Protein AF-A0A8S3HY74-F1 (afdb_monomer_lite)

Secondary structure (DSSP, 8-state):
-HHHHHHHHHHHHHHHHHHHH-TT-SSPPPHHHHHHHHHHHSTT--S-HHHHHHHHHHHHHH--SS-------

Organism: NCBI:txid392030

Radius of gyration: 13.21 Å; chains: 1; bounding box: 27×21×43 Å

Structure (mmCIF, N/CA/C/O backbone):
data_AF-A0A8S3HY74-F1
#
_entry.id   AF-A0A8S3HY74-F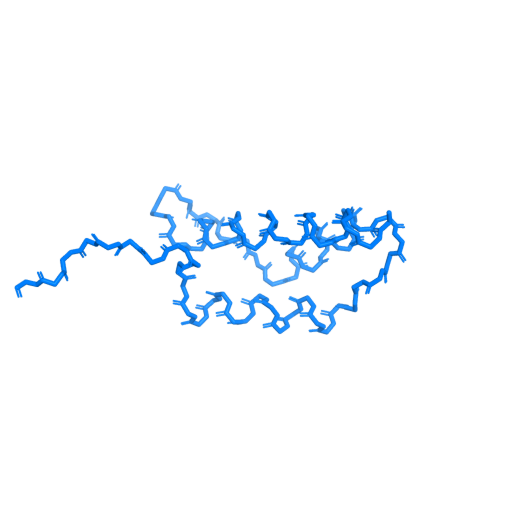1
#
loop_
_atom_site.group_PDB
_atom_site.id
_atom_site.type_symbol
_atom_site.label_atom_id
_atom_site.label_alt_id
_atom_site.label_comp_id
_atom_site.label_asym_id
_atom_site.label_entity_id
_atom_site.label_seq_id
_atom_site.pdbx_PDB_ins_code
_atom_site.Cartn_x
_atom_site.Cartn_y
_atom_site.Cartn_z
_atom_site.occupancy
_atom_site.B_iso_or_equiv
_atom_site.auth_seq_id
_atom_site.auth_comp_id
_atom_site.auth_asym_id
_atom_site.auth_atom_id
_atom_site.pdbx_PDB_model_num
ATOM 1 N N . PHE A 1 1 ? 18.852 1.281 -9.602 1.00 65.38 1 PHE A N 1
ATOM 2 C CA . PHE A 1 1 ? 17.603 0.816 -10.235 1.00 65.38 1 PHE A CA 1
ATOM 3 C C . PHE A 1 1 ? 16.854 -0.294 -9.498 1.00 65.38 1 PHE A C 1
ATOM 5 O O . PHE A 1 1 ? 15.835 0.016 -8.893 1.00 65.38 1 PHE A O 1
ATOM 12 N N . PHE A 1 2 ? 17.288 -1.566 -9.498 1.00 73.69 2 PHE A N 1
ATOM 13 C CA . PHE A 1 2 ? 16.504 -2.635 -8.837 1.00 73.69 2 PHE A CA 1
ATOM 14 C C 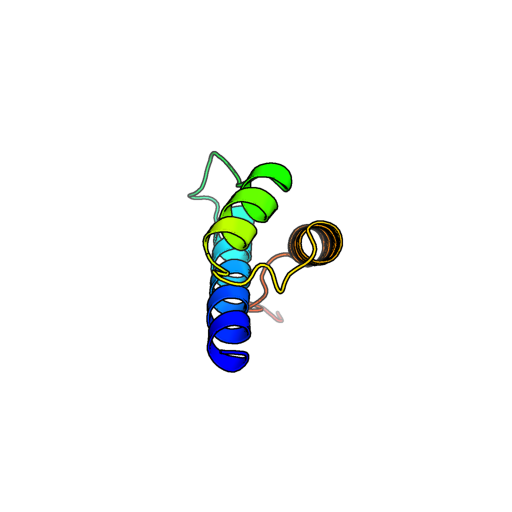. PHE A 1 2 ? 16.415 -2.456 -7.311 1.00 73.69 2 PHE A C 1
ATOM 16 O O . PHE A 1 2 ? 15.339 -2.562 -6.728 1.00 73.69 2 PHE A O 1
ATOM 23 N N . ILE A 1 3 ? 17.528 -2.071 -6.680 1.00 82.62 3 ILE A N 1
ATOM 24 C CA . ILE A 1 3 ? 17.587 -1.801 -5.235 1.00 82.62 3 ILE A CA 1
ATOM 25 C C . ILE A 1 3 ? 16.668 -0.645 -4.826 1.00 82.62 3 ILE A C 1
ATOM 27 O O . ILE A 1 3 ? 16.019 -0.730 -3.793 1.00 82.62 3 ILE A O 1
ATOM 31 N N . GLU A 1 4 ? 16.544 0.400 -5.647 1.00 83.38 4 GLU A N 1
ATOM 32 C CA . GLU A 1 4 ? 15.639 1.527 -5.368 1.00 83.38 4 GLU A CA 1
ATOM 33 C C . GLU A 1 4 ? 14.174 1.094 -5.406 1.00 83.38 4 GLU A C 1
ATOM 35 O O . GLU A 1 4 ? 13.390 1.490 -4.551 1.00 83.38 4 GLU A O 1
ATOM 40 N N . THR A 1 5 ? 13.819 0.219 -6.352 1.00 86.06 5 THR A N 1
ATOM 41 C CA . THR A 1 5 ? 12.468 -0.350 -6.436 1.00 86.06 5 THR A CA 1
ATOM 42 C C . THR A 1 5 ? 12.146 -1.171 -5.191 1.00 86.06 5 THR A C 1
ATOM 44 O O . THR A 1 5 ? 11.085 -0.987 -4.598 1.00 86.06 5 THR A O 1
ATOM 47 N N . ILE A 1 6 ? 13.075 -2.030 -4.756 1.00 87.00 6 ILE A N 1
ATOM 48 C CA . ILE A 1 6 ? 12.923 -2.803 -3.516 1.00 87.00 6 ILE A CA 1
ATOM 49 C C . ILE A 1 6 ? 12.813 -1.869 -2.314 1.00 87.00 6 ILE A C 1
ATOM 51 O O . ILE A 1 6 ? 11.940 -2.067 -1.477 1.00 87.00 6 ILE A O 1
ATOM 55 N N . TYR A 1 7 ? 13.663 -0.847 -2.230 1.00 88.75 7 TYR A N 1
ATOM 56 C CA . TYR A 1 7 ? 13.659 0.102 -1.123 1.00 88.75 7 TYR A CA 1
ATOM 57 C C . TYR A 1 7 ? 12.297 0.794 -1.014 1.00 88.75 7 TYR A C 1
ATOM 59 O O . TYR A 1 7 ? 11.628 0.686 0.012 1.00 88.75 7 TYR A O 1
ATOM 67 N N . VAL A 1 8 ? 11.826 1.409 -2.101 1.00 89.94 8 VAL A N 1
ATOM 68 C CA . VAL A 1 8 ? 10.513 2.067 -2.159 1.00 89.94 8 VAL A CA 1
ATOM 69 C C . VAL A 1 8 ? 9.386 1.094 -1.813 1.00 89.94 8 VAL A C 1
ATOM 71 O O . VAL A 1 8 ? 8.483 1.449 -1.051 1.00 89.94 8 VAL A O 1
ATOM 74 N N . LEU A 1 9 ? 9.440 -0.141 -2.319 1.00 89.75 9 LEU A N 1
ATOM 75 C CA . LEU A 1 9 ? 8.429 -1.155 -2.039 1.00 89.75 9 LEU A CA 1
ATOM 76 C C . LEU A 1 9 ? 8.407 -1.545 -0.556 1.00 89.75 9 LEU A C 1
ATOM 78 O O . LEU A 1 9 ? 7.345 -1.517 0.059 1.00 89.75 9 LEU A O 1
ATOM 82 N N . CYS A 1 10 ? 9.562 -1.844 0.039 1.00 90.38 10 CYS A N 1
ATOM 83 C CA . CYS A 1 10 ? 9.677 -2.203 1.451 1.00 90.38 10 CYS A CA 1
ATOM 84 C C . CYS A 1 10 ? 9.137 -1.093 2.361 1.00 90.38 10 CYS A C 1
ATOM 86 O O . CYS A 1 10 ? 8.329 -1.370 3.247 1.00 90.38 10 CYS A O 1
ATOM 88 N N . PHE A 1 11 ? 9.509 0.167 2.113 1.00 91.75 11 PHE A N 1
ATOM 89 C CA . PHE A 1 11 ? 8.968 1.300 2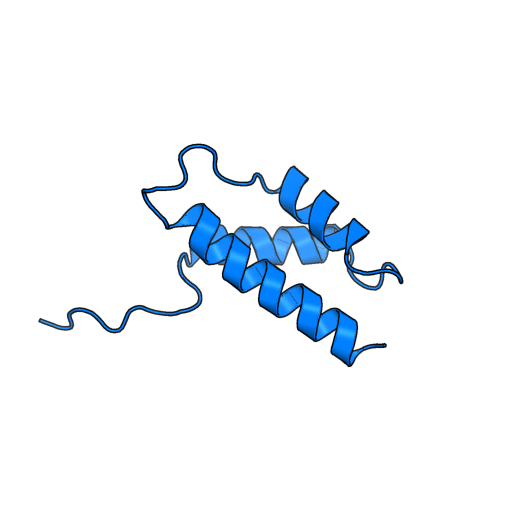.871 1.00 91.75 11 PHE A CA 1
ATOM 90 C C . PHE A 1 11 ? 7.458 1.448 2.686 1.00 91.75 11 PHE A C 1
ATOM 92 O O . PHE A 1 11 ? 6.744 1.652 3.665 1.00 91.75 11 PHE A O 1
ATOM 99 N N . SER A 1 12 ? 6.957 1.278 1.461 1.00 93.00 12 SER A N 1
ATOM 100 C CA . SER A 1 12 ? 5.519 1.327 1.182 1.00 93.00 12 SER A CA 1
ATOM 101 C C . SER A 1 12 ? 4.752 0.244 1.946 1.00 93.00 12 SER A C 1
ATOM 103 O O . SER A 1 12 ? 3.676 0.523 2.465 1.00 93.00 12 SER A O 1
ATOM 105 N N . LEU A 1 13 ? 5.305 -0.968 2.074 1.00 92.00 13 LEU A N 1
ATOM 106 C CA . LEU A 1 13 ? 4.687 -2.066 2.829 1.00 92.00 13 LEU A CA 1
ATOM 107 C C . LEU A 1 13 ? 4.717 -1.831 4.342 1.00 92.00 13 LEU A C 1
ATOM 109 O O . LEU A 1 13 ? 3.730 -2.107 5.022 1.00 92.00 13 LEU A O 1
ATOM 113 N N . ILE A 1 14 ? 5.812 -1.283 4.876 1.00 91.56 14 ILE A N 1
ATOM 114 C CA . ILE A 1 14 ? 5.898 -0.909 6.294 1.00 91.56 14 ILE A CA 1
ATOM 115 C C . ILE A 1 14 ? 4.856 0.167 6.609 1.00 91.56 14 ILE A C 1
ATOM 117 O O . ILE A 1 14 ? 4.081 0.009 7.554 1.00 91.56 14 ILE A O 1
ATOM 121 N N . LEU A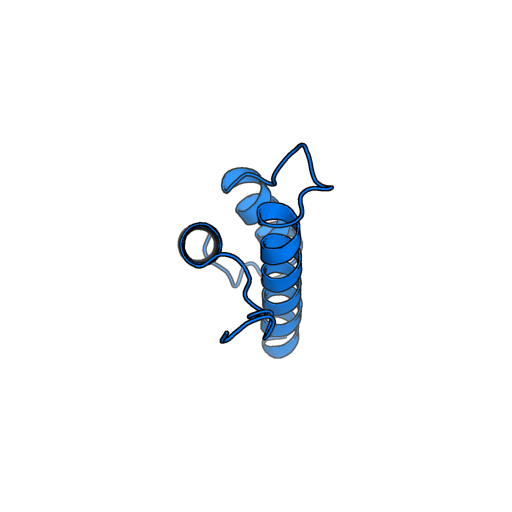 1 15 ? 4.793 1.221 5.791 1.00 92.00 15 LEU A N 1
ATOM 122 C CA . LEU A 1 15 ? 3.829 2.309 5.946 1.00 92.00 15 LEU A CA 1
ATOM 123 C C . LEU A 1 15 ? 2.390 1.815 5.800 1.00 92.00 15 LEU A C 1
ATOM 125 O O . LEU A 1 15 ? 1.557 2.175 6.624 1.00 92.00 15 LEU A O 1
ATOM 129 N N . LEU A 1 16 ? 2.113 0.944 4.8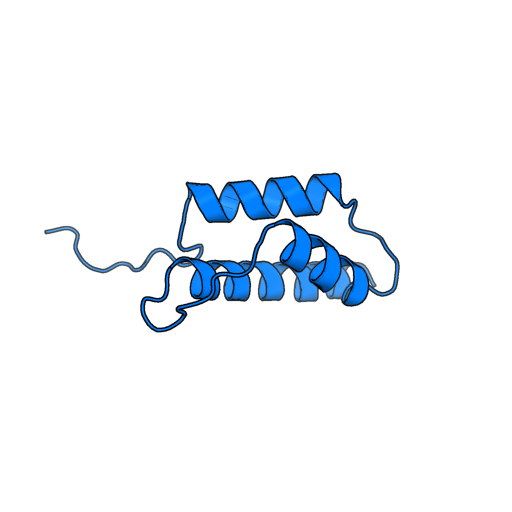25 1.00 93.69 16 LEU A N 1
ATOM 130 C CA . LEU A 1 16 ? 0.806 0.305 4.679 1.00 93.69 16 LEU A CA 1
ATOM 131 C C . LEU A 1 16 ? 0.440 -0.500 5.929 1.00 93.69 16 LEU A C 1
ATOM 133 O O . LEU A 1 16 ? -0.687 -0.413 6.404 1.00 93.69 16 LEU A O 1
ATOM 137 N N . SER A 1 17 ? 1.386 -1.254 6.494 1.00 90.81 17 SER A N 1
ATOM 138 C CA . SER A 1 17 ? 1.116 -2.037 7.700 1.00 90.81 17 SER A CA 1
ATOM 139 C C . SER A 1 17 ? 0.716 -1.144 8.875 1.00 90.81 17 SER A C 1
ATOM 141 O O . SER A 1 17 ? -0.253 -1.450 9.556 1.00 90.81 17 SER A O 1
ATOM 143 N N . ILE A 1 18 ? 1.404 -0.013 9.072 1.00 90.25 18 ILE A N 1
ATOM 144 C CA . ILE A 1 18 ? 1.090 0.961 10.125 1.00 90.25 18 ILE A CA 1
ATOM 145 C C . ILE A 1 18 ? -0.244 1.650 9.839 1.00 90.25 18 ILE A C 1
ATOM 147 O O . ILE A 1 18 ? -1.042 1.839 10.755 1.00 90.25 18 ILE A O 1
ATOM 151 N N . ASP A 1 19 ? -0.499 2.015 8.583 1.00 91.75 19 ASP A N 1
ATOM 152 C CA . ASP A 1 19 ? -1.751 2.632 8.159 1.00 91.75 19 ASP A CA 1
ATOM 153 C C . ASP A 1 19 ? -2.945 1.738 8.512 1.00 91.75 19 ASP A C 1
ATOM 155 O O . ASP A 1 19 ? -3.863 2.187 9.199 1.00 91.75 19 ASP A O 1
ATOM 159 N N . LEU A 1 20 ? -2.884 0.449 8.163 1.00 89.69 20 LEU A N 1
ATOM 160 C CA . LEU A 1 20 ? -3.965 -0.512 8.387 1.00 89.69 20 LEU A CA 1
ATOM 161 C C . LEU A 1 20 ? -4.174 -0.864 9.867 1.00 89.69 20 LEU A C 1
ATOM 163 O O . LEU A 1 20 ? -5.320 -0.985 10.300 1.00 89.69 20 LEU A O 1
ATOM 167 N N . THR A 1 21 ? -3.115 -0.984 10.666 1.00 86.88 21 THR A N 1
ATOM 168 C CA . THR A 1 21 ? -3.224 -1.448 12.062 1.00 86.88 21 THR A CA 1
ATOM 169 C C . THR A 1 21 ? -3.327 -0.324 13.093 1.00 86.88 21 THR A C 1
ATOM 171 O O . THR A 1 21 ? -3.875 -0.541 14.173 1.00 86.88 21 THR A O 1
ATOM 174 N N . SER A 1 22 ? -2.824 0.881 12.803 1.00 86.19 22 SER A N 1
ATOM 175 C CA . SER A 1 22 ? -2.769 1.961 13.794 1.00 86.19 22 SER A CA 1
ATOM 176 C C . SER A 1 22 ? -4.170 2.489 14.116 1.00 86.19 22 SER A C 1
ATOM 178 O O . SER A 1 22 ? -4.869 2.946 13.207 1.00 86.19 22 SER A O 1
ATOM 180 N N . PRO A 1 23 ? -4.595 2.528 15.392 1.00 87.06 23 PRO A N 1
ATOM 181 C CA . PRO A 1 23 ? -5.912 3.052 15.765 1.00 87.06 23 PRO A CA 1
ATOM 182 C C . PRO A 1 23 ? -6.046 4.561 15.502 1.00 87.06 23 PRO A C 1
ATOM 184 O O . PRO A 1 23 ? -7.154 5.079 15.391 1.00 87.06 23 PRO A O 1
ATOM 187 N N . HIS A 1 24 ? -4.924 5.273 15.361 1.00 89.69 24 HIS A N 1
ATOM 188 C CA . HIS A 1 24 ? -4.898 6.711 15.087 1.00 89.69 24 HIS A CA 1
ATOM 189 C C . HIS A 1 24 ? -5.272 7.050 13.637 1.00 89.69 24 HIS A C 1
ATOM 191 O O . HIS A 1 24 ? -5.666 8.179 13.344 1.00 89.69 24 HIS A O 1
ATOM 197 N N . VAL A 1 25 ? -5.170 6.081 12.724 1.00 89.75 25 VAL A N 1
ATOM 198 C CA . VAL A 1 25 ? -5.515 6.261 11.313 1.00 89.75 25 VAL A CA 1
ATOM 199 C C . VAL A 1 25 ? -6.975 5.865 11.115 1.00 89.75 25 VAL A C 1
ATOM 201 O O . VAL A 1 25 ? -7.301 4.679 11.091 1.00 89.75 25 VAL A O 1
ATOM 204 N N . LYS A 1 26 ? -7.855 6.865 10.989 1.00 88.38 26 LYS A N 1
ATOM 205 C CA . LYS A 1 26 ? -9.305 6.665 10.799 1.00 88.38 26 LYS A CA 1
ATOM 206 C C . LYS A 1 26 ? -9.657 6.233 9.374 1.00 88.38 26 LYS A C 1
ATOM 208 O O . LYS A 1 26 ? -10.489 5.353 9.189 1.00 88.38 26 LYS A O 1
ATOM 213 N N . ASN A 1 27 ? -9.004 6.838 8.383 1.00 91.75 27 ASN A N 1
ATOM 214 C CA . ASN A 1 27 ? -9.205 6.527 6.970 1.00 91.75 27 ASN A CA 1
ATOM 215 C C . ASN A 1 27 ? -8.065 5.636 6.493 1.00 91.75 27 ASN A C 1
ATOM 217 O O . ASN A 1 27 ? -6.975 6.130 6.221 1.00 91.75 27 ASN A O 1
ATOM 221 N N . LYS A 1 28 ? -8.331 4.332 6.430 1.00 91.19 28 LYS A N 1
ATOM 222 C CA . LYS A 1 28 ? -7.370 3.335 5.959 1.00 91.19 28 LYS A CA 1
ATOM 223 C C . LYS A 1 28 ? -7.151 3.468 4.454 1.00 91.19 28 LYS A C 1
ATOM 225 O O . LYS A 1 28 ? -8.118 3.632 3.708 1.00 91.19 28 LYS A O 1
ATOM 230 N N . MET A 1 29 ? -5.903 3.359 4.013 1.00 94.50 29 MET A N 1
ATOM 231 C CA . MET A 1 29 ? -5.538 3.333 2.604 1.00 94.50 29 MET A CA 1
ATOM 232 C C . MET A 1 29 ? -6.196 2.134 1.927 1.00 94.50 29 MET A C 1
ATOM 234 O O . MET A 1 29 ? -5.990 0.995 2.333 1.00 94.50 29 MET A O 1
ATOM 238 N N . SER A 1 30 ? -6.967 2.378 0.869 1.00 95.81 30 SER A N 1
ATOM 239 C CA . SER A 1 30 ? -7.569 1.295 0.092 1.00 95.81 30 SER A CA 1
ATOM 240 C C . SER A 1 30 ? -6.550 0.607 -0.820 1.00 95.81 30 SER A C 1
ATOM 242 O O . SER A 1 30 ? -5.565 1.207 -1.257 1.00 95.81 30 SER A O 1
ATOM 244 N N . LYS A 1 31 ? -6.847 -0.632 -1.230 1.00 93.94 31 LYS A N 1
ATOM 245 C CA . LYS A 1 31 ? -6.052 -1.376 -2.225 1.00 93.94 31 LYS A CA 1
ATOM 246 C C . LYS A 1 31 ? -5.803 -0.570 -3.503 1.00 93.94 31 LYS A C 1
ATOM 248 O O . LYS A 1 31 ? -4.690 -0.538 -4.021 1.00 93.94 31 LYS A O 1
ATOM 253 N N . ARG A 1 32 ? -6.835 0.126 -3.997 1.00 95.06 32 ARG A N 1
ATOM 254 C CA . ARG A 1 32 ? -6.746 0.961 -5.207 1.00 95.06 32 ARG A CA 1
ATOM 255 C C . ARG A 1 32 ? -5.793 2.139 -5.013 1.00 95.06 32 ARG A C 1
ATOM 257 O O . ARG A 1 32 ? -5.053 2.490 -5.931 1.00 95.06 32 ARG A O 1
ATOM 264 N N . GLU A 1 33 ? -5.821 2.763 -3.839 1.00 95.19 33 GLU A N 1
ATOM 265 C CA . GLU A 1 33 ? -4.911 3.859 -3.507 1.00 95.19 33 GLU A CA 1
ATOM 266 C C . GLU A 1 33 ? -3.478 3.373 -3.354 1.00 95.19 33 GLU A C 1
ATOM 268 O O . GLU A 1 33 ? -2.586 4.017 -3.900 1.00 95.19 33 GLU A O 1
ATOM 273 N N . PHE A 1 34 ? -3.271 2.224 -2.706 1.00 94.38 34 PHE A N 1
ATOM 274 C CA . PHE A 1 34 ? -1.956 1.606 -2.596 1.00 94.38 34 PHE A CA 1
ATOM 275 C C . PHE A 1 34 ? -1.356 1.351 -3.979 1.00 94.38 34 PHE A C 1
ATOM 277 O O . PHE A 1 34 ? -0.311 1.911 -4.288 1.00 94.38 34 PHE A O 1
ATOM 284 N N . ILE A 1 35 ? -2.058 0.631 -4.863 1.00 93.19 35 ILE A N 1
ATOM 285 C CA . ILE A 1 35 ? -1.585 0.347 -6.231 1.00 93.19 35 ILE A CA 1
ATOM 286 C C . ILE A 1 35 ? -1.227 1.646 -6.970 1.00 93.19 35 ILE A C 1
ATOM 288 O O . ILE A 1 35 ? -0.140 1.770 -7.534 1.00 93.19 35 ILE A O 1
ATOM 292 N N . ARG A 1 36 ? -2.098 2.664 -6.908 1.00 92.38 36 ARG A N 1
ATOM 293 C CA . ARG A 1 36 ? -1.842 3.973 -7.530 1.00 92.38 36 ARG A CA 1
ATOM 294 C C . ARG A 1 36 ? -0.584 4.647 -6.973 1.00 92.38 36 ARG A C 1
ATOM 296 O O . ARG A 1 36 ? 0.168 5.244 -7.745 1.00 92.38 36 ARG A O 1
ATOM 303 N N . ASN A 1 37 ? -0.383 4.606 -5.658 1.00 92.00 37 ASN A N 1
ATOM 304 C CA . ASN A 1 37 ? 0.737 5.262 -4.987 1.00 92.00 37 ASN A CA 1
ATOM 305 C C . ASN A 1 37 ? 2.057 4.553 -5.312 1.00 92.00 37 ASN A C 1
ATOM 307 O O . ASN A 1 37 ? 3.011 5.205 -5.734 1.00 92.00 37 ASN A O 1
ATOM 311 N N . THR A 1 38 ? 2.090 3.224 -5.214 1.00 90.06 38 THR A N 1
ATOM 312 C CA . THR A 1 38 ? 3.293 2.421 -5.470 1.00 90.06 38 THR A CA 1
ATOM 313 C C . THR A 1 38 ? 3.704 2.489 -6.941 1.00 90.06 38 THR A C 1
ATOM 315 O O . THR A 1 38 ? 4.887 2.637 -7.244 1.00 90.06 38 THR A O 1
ATOM 318 N N . ARG A 1 39 ? 2.734 2.501 -7.868 1.00 89.25 39 ARG A N 1
ATOM 319 C CA . ARG A 1 39 ? 2.997 2.679 -9.304 1.00 89.25 39 ARG A CA 1
ATOM 320 C C . ARG A 1 39 ? 3.617 4.037 -9.632 1.00 89.25 39 ARG A C 1
ATOM 322 O O . ARG A 1 39 ? 4.455 4.127 -10.518 1.00 89.25 39 ARG A O 1
ATOM 329 N N . ARG A 1 40 ? 3.210 5.100 -8.932 1.00 87.94 40 ARG A N 1
ATOM 330 C CA . ARG A 1 40 ? 3.798 6.442 -9.101 1.00 87.94 40 ARG A CA 1
ATOM 331 C C . ARG A 1 40 ? 5.194 6.549 -8.492 1.00 87.94 40 ARG A C 1
ATOM 333 O O . ARG A 1 40 ? 6.009 7.303 -9.005 1.00 87.94 40 ARG A O 1
ATOM 340 N N . ALA A 1 41 ? 5.450 5.824 -7.406 1.00 87.94 41 ALA A N 1
ATOM 341 C CA . ALA A 1 41 ? 6.728 5.862 -6.705 1.00 87.94 41 ALA A CA 1
ATOM 342 C C . ALA A 1 41 ? 7.827 5.055 -7.422 1.00 87.94 41 ALA A C 1
ATOM 344 O O . ALA A 1 41 ? 9.003 5.400 -7.339 1.00 87.94 41 ALA A O 1
ATOM 345 N N . ILE A 1 42 ? 7.459 3.997 -8.152 1.00 86.44 42 ILE A N 1
ATOM 346 C CA . ILE A 1 42 ? 8.398 3.170 -8.916 1.00 86.44 42 ILE A CA 1
ATOM 347 C C . ILE A 1 42 ? 8.486 3.717 -10.345 1.00 86.44 42 ILE A C 1
ATOM 349 O O . ILE A 1 42 ? 7.715 3.344 -11.226 1.00 86.44 42 ILE A O 1
ATOM 353 N N . ILE A 1 43 ? 9.464 4.600 -10.560 1.00 71.25 43 ILE A N 1
ATOM 354 C CA . ILE A 1 43 ? 9.665 5.416 -11.774 1.00 71.25 43 ILE A CA 1
ATOM 355 C C . ILE A 1 43 ? 9.724 4.583 -13.073 1.00 71.25 43 ILE A C 1
ATOM 357 O O . ILE A 1 43 ? 9.356 5.079 -14.134 1.00 71.25 43 ILE A O 1
ATOM 361 N N . ASN A 1 44 ? 10.095 3.299 -12.995 1.00 68.19 44 ASN A N 1
ATOM 362 C CA . ASN A 1 44 ? 10.236 2.424 -14.166 1.00 68.19 44 ASN A CA 1
ATOM 363 C C . ASN A 1 44 ? 9.105 1.401 -14.351 1.00 68.19 44 ASN A C 1
ATOM 365 O O . ASN A 1 44 ? 9.238 0.514 -15.190 1.00 68.19 44 ASN A O 1
ATOM 369 N N . GLY A 1 45 ? 8.023 1.465 -13.567 1.00 65.31 45 GLY A N 1
ATOM 370 C CA . GLY A 1 45 ? 6.880 0.559 -13.752 1.00 65.31 45 GLY A CA 1
ATOM 371 C C . GLY A 1 45 ? 7.217 -0.930 -13.596 1.00 65.31 45 GLY A C 1
ATOM 372 O O . GLY A 1 45 ? 6.497 -1.781 -14.102 1.00 65.31 45 GLY A O 1
ATOM 373 N N . ALA A 1 46 ? 8.305 -1.258 -12.892 1.00 73.00 46 ALA A N 1
ATOM 374 C CA . ALA A 1 46 ? 8.760 -2.636 -12.696 1.00 73.00 46 ALA A CA 1
ATOM 3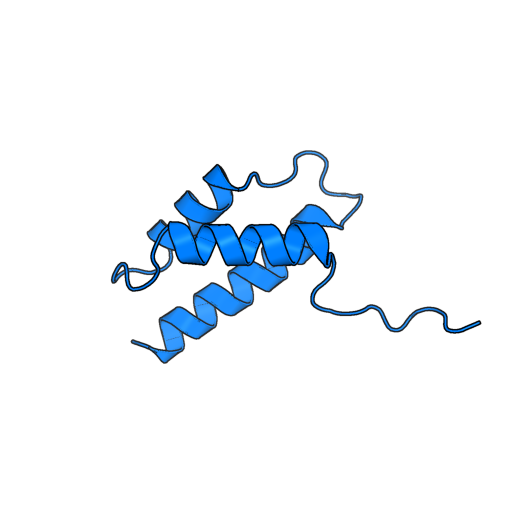75 C C . ALA A 1 46 ? 7.807 -3.478 -11.822 1.00 73.00 46 ALA A C 1
ATOM 377 O O . ALA A 1 46 ? 7.986 -4.688 -11.700 1.00 73.00 46 ALA A O 1
ATOM 378 N N . LEU A 1 47 ? 6.809 -2.844 -11.200 1.00 81.56 47 LEU A N 1
ATOM 379 C CA . LEU A 1 47 ? 5.811 -3.495 -10.365 1.00 81.56 47 LEU A CA 1
ATOM 380 C C . LEU A 1 47 ? 4.478 -3.571 -11.112 1.00 81.56 47 LEU A C 1
ATOM 382 O O . LEU A 1 47 ? 3.875 -2.542 -11.408 1.00 81.56 47 LEU A O 1
ATOM 386 N N . SER A 1 48 ? 4.014 -4.794 -11.374 1.00 88.56 48 SER A N 1
ATOM 387 C CA . SER A 1 48 ? 2.663 -5.035 -11.889 1.00 88.56 48 SER A CA 1
ATOM 388 C C . SER A 1 48 ? 1.610 -4.655 -10.843 1.00 88.56 48 SER A C 1
ATOM 390 O O . SER A 1 48 ? 1.776 -4.950 -9.655 1.00 88.56 48 SER A O 1
ATOM 392 N N . ASP A 1 49 ? 0.501 -4.065 -11.296 1.00 90.19 49 ASP A N 1
ATOM 393 C CA . ASP A 1 49 ? -0.660 -3.733 -10.461 1.00 90.19 49 ASP A CA 1
ATOM 394 C C . ASP A 1 49 ? -1.223 -4.985 -9.755 1.00 90.19 49 ASP A C 1
ATOM 396 O O . ASP A 1 49 ? -1.697 -4.902 -8.621 1.00 90.19 49 ASP A O 1
ATOM 400 N N . GLU A 1 50 ? -1.103 -6.158 -10.384 1.00 91.94 50 GLU A N 1
ATOM 401 C CA . GLU A 1 50 ? -1.500 -7.448 -9.810 1.00 91.94 50 GLU A CA 1
ATOM 402 C C . GLU A 1 50 ? -0.611 -7.839 -8.623 1.00 91.94 50 GLU A C 1
ATOM 404 O O . GLU A 1 50 ? -1.114 -8.136 -7.538 1.00 91.94 50 GLU A O 1
ATOM 409 N N . LEU A 1 51 ? 0.715 -7.738 -8.776 1.00 91.06 51 LEU A N 1
ATOM 410 C CA . LEU A 1 51 ? 1.662 -8.011 -7.691 1.00 91.06 51 LEU A CA 1
ATOM 411 C C . LEU A 1 51 ? 1.484 -7.014 -6.537 1.00 91.06 51 LEU A C 1
ATOM 413 O O . LEU A 1 51 ? 1.451 -7.417 -5.375 1.00 91.06 51 LEU A O 1
ATOM 417 N N . ALA A 1 52 ? 1.309 -5.724 -6.839 1.00 91.94 52 ALA A N 1
ATOM 418 C CA . ALA A 1 52 ? 0.999 -4.713 -5.830 1.00 91.94 52 ALA A CA 1
ATOM 419 C C . ALA A 1 52 ? -0.307 -5.039 -5.082 1.00 91.94 52 ALA A C 1
ATOM 421 O O . ALA A 1 52 ? -0.379 -4.894 -3.861 1.00 91.94 52 ALA A O 1
ATOM 422 N N . GLY A 1 53 ? -1.320 -5.527 -5.802 1.00 93.88 53 GLY A N 1
ATOM 423 C CA . GLY A 1 53 ? -2.575 -5.984 -5.224 1.00 93.88 53 GLY A CA 1
ATOM 424 C C . GLY A 1 53 ? -2.399 -7.168 -4.272 1.00 93.88 53 GLY A C 1
ATOM 425 O O . GLY A 1 53 ? -2.909 -7.119 -3.156 1.00 93.88 53 GLY A O 1
ATOM 426 N N . HIS A 1 54 ? -1.646 -8.193 -4.673 1.00 94.00 54 HIS A N 1
ATOM 427 C CA . HIS A 1 54 ? -1.362 -9.350 -3.818 1.00 94.00 54 HIS A CA 1
ATOM 428 C C . HIS A 1 54 ? -0.551 -8.981 -2.574 1.00 94.00 54 HIS A C 1
ATOM 430 O O . HIS A 1 54 ? -0.790 -9.520 -1.494 1.00 94.00 54 HIS A O 1
ATOM 436 N N . LEU A 1 55 ? 0.401 -8.054 -2.693 1.00 92.62 55 LEU A N 1
ATOM 437 C CA . LEU A 1 55 ? 1.157 -7.563 -1.543 1.00 92.62 55 LEU A CA 1
ATOM 438 C C . LEU A 1 55 ? 0.251 -6.818 -0.557 1.00 92.62 55 LEU A C 1
ATOM 440 O O . LEU A 1 55 ? 0.353 -7.051 0.645 1.00 92.62 55 LEU A O 1
ATOM 444 N N . TYR A 1 56 ? -0.669 -5.988 -1.055 1.00 94.50 56 TYR A N 1
ATOM 445 C CA . TYR A 1 56 ? -1.668 -5.334 -0.211 1.00 94.50 56 TYR A CA 1
ATOM 446 C C . TYR A 1 56 ? -2.535 -6.357 0.531 1.00 94.50 56 TYR A C 1
ATOM 448 O O . TYR A 1 56 ? -2.688 -6.250 1.746 1.00 94.50 56 TYR A O 1
ATOM 456 N N . ASP A 1 57 ? -3.073 -7.356 -0.176 1.00 93.62 57 ASP A N 1
ATOM 457 C CA . ASP A 1 57 ? -3.936 -8.377 0.433 1.00 93.62 57 ASP A CA 1
ATOM 458 C C . ASP A 1 57 ? -3.191 -9.151 1.527 1.00 93.62 57 ASP A C 1
ATOM 460 O O . ASP A 1 57 ? -3.744 -9.395 2.596 1.00 93.62 57 ASP A O 1
ATOM 464 N N . ASN A 1 58 ? -1.912 -9.474 1.300 1.00 91.19 58 ASN A N 1
ATOM 465 C CA . ASN A 1 58 ? -1.070 -10.109 2.311 1.00 91.19 58 ASN A CA 1
ATOM 466 C C . ASN A 1 58 ? -0.942 -9.250 3.575 1.00 91.19 58 ASN A C 1
ATOM 468 O O . ASN A 1 58 ? -1.125 -9.770 4.671 1.00 91.19 58 ASN A O 1
ATOM 472 N N . ILE A 1 59 ? -0.672 -7.945 3.458 1.00 90.56 59 ILE A N 1
ATOM 473 C CA . ILE A 1 59 ? -0.590 -7.067 4.639 1.00 90.56 59 ILE A CA 1
ATOM 474 C C . ILE A 1 59 ? -1.957 -6.913 5.310 1.00 90.56 59 ILE A C 1
ATOM 476 O O . ILE A 1 59 ? -2.041 -6.910 6.534 1.00 90.56 59 ILE A O 1
ATOM 480 N N . TYR A 1 60 ? -3.036 -6.835 4.533 1.00 88.31 60 TYR A N 1
ATOM 481 C CA . TYR A 1 60 ? -4.390 -6.745 5.069 1.00 88.31 60 TYR A CA 1
ATOM 482 C C . TYR A 1 60 ? -4.784 -7.991 5.882 1.00 88.31 60 TYR A C 1
ATOM 484 O O . TYR A 1 60 ? -5.421 -7.861 6.924 1.00 88.31 60 TYR A O 1
ATOM 492 N N . LEU A 1 61 ? -4.378 -9.185 5.435 1.00 86.06 61 LEU A N 1
ATOM 493 C CA . LEU A 1 61 ? -4.661 -10.455 6.113 1.00 86.06 61 LEU A CA 1
ATOM 494 C C . LEU A 1 61 ? -3.713 -10.742 7.289 1.00 86.06 61 LEU A C 1
ATOM 496 O O . LEU A 1 61 ? -4.156 -11.234 8.323 1.00 86.06 61 LEU A O 1
ATOM 500 N N . ILE A 1 62 ? -2.415 -10.464 7.135 1.00 82.12 62 ILE A N 1
ATOM 501 C CA . ILE A 1 62 ? -1.385 -10.755 8.150 1.00 82.12 62 ILE A CA 1
ATOM 502 C C . ILE A 1 62 ? -1.360 -9.671 9.241 1.00 82.12 62 ILE A C 1
ATOM 504 O O . ILE A 1 62 ? -1.047 -9.954 10.398 1.00 82.12 62 ILE A O 1
ATOM 508 N N . GLY A 1 63 ? -1.690 -8.426 8.890 1.00 73.12 63 GLY A N 1
ATOM 509 C CA . GLY A 1 63 ? -1.601 -7.264 9.766 1.00 73.12 63 GLY A CA 1
ATOM 510 C C . GLY A 1 63 ? -0.192 -6.667 9.810 1.00 73.12 63 GLY A C 1
ATOM 511 O O . GLY A 1 63 ? 0.409 -6.342 8.785 1.00 73.12 63 GLY A O 1
ATOM 512 N N . HIS A 1 64 ? 0.337 -6.456 11.016 1.00 68.12 64 HIS A N 1
ATOM 513 C CA . HIS A 1 64 ? 1.622 -5.782 11.199 1.00 68.12 64 HIS A CA 1
ATOM 514 C C . HIS A 1 64 ? 2.795 -6.622 10.673 1.00 68.12 64 HIS A C 1
ATOM 516 O O . HIS A 1 64 ? 3.063 -7.712 11.173 1.00 68.12 64 HIS A O 1
ATOM 522 N N . VAL A 1 65 ? 3.561 -6.058 9.732 1.00 67.38 65 VAL A N 1
ATOM 523 C CA . VAL A 1 65 ? 4.826 -6.643 9.241 1.00 67.38 65 VAL A CA 1
ATOM 524 C C . VAL A 1 65 ? 5.861 -6.732 10.365 1.00 67.38 65 VAL A C 1
ATOM 526 O O . VAL A 1 65 ? 6.580 -7.720 10.486 1.00 67.38 65 VAL A O 1
ATOM 529 N N . ALA A 1 66 ? 5.912 -5.714 11.225 1.00 62.66 66 ALA A N 1
ATOM 530 C CA . ALA A 1 66 ? 6.691 -5.742 12.451 1.00 62.66 66 ALA A CA 1
ATOM 531 C C . ALA A 1 66 ? 5.834 -6.367 13.553 1.00 62.66 66 ALA A C 1
ATOM 533 O O . ALA A 1 66 ? 5.033 -5.685 14.191 1.00 62.66 66 ALA A O 1
ATOM 534 N N . ARG A 1 67 ? 5.968 -7.681 13.757 1.00 57.66 67 ARG A N 1
ATOM 535 C CA . ARG A 1 67 ? 5.345 -8.371 14.890 1.00 57.66 67 ARG A CA 1
ATOM 536 C C . ARG A 1 67 ? 5.778 -7.655 16.170 1.00 57.66 67 ARG A C 1
ATOM 538 O O . ARG A 1 67 ? 6.944 -7.733 16.547 1.00 57.66 67 ARG A O 1
ATOM 545 N N . SER A 1 68 ? 4.858 -6.941 16.819 1.00 52.69 68 SER A N 1
ATOM 546 C CA . SER A 1 68 ? 5.116 -6.419 18.157 1.00 52.69 68 SER A CA 1
ATOM 547 C C . SER A 1 68 ? 5.296 -7.634 19.057 1.00 52.69 68 SER A C 1
ATOM 549 O O . SER A 1 68 ? 4.355 -8.398 19.275 1.00 52.69 68 SER A O 1
ATOM 551 N N . THR A 1 69 ? 6.520 -7.873 19.519 1.00 54.59 69 THR A N 1
ATOM 552 C CA . THR A 1 69 ? 6.812 -8.839 20.578 1.00 54.59 69 THR A CA 1
ATOM 553 C C . THR A 1 69 ? 6.294 -8.267 21.895 1.00 54.59 69 THR A C 1
ATOM 555 O O . THR A 1 69 ? 7.062 -7.902 22.777 1.00 54.59 69 THR A O 1
ATOM 558 N N . ALA A 1 70 ? 4.981 -8.108 22.005 1.00 55.25 70 ALA A N 1
ATOM 559 C CA . ALA A 1 70 ? 4.317 -7.726 23.232 1.00 55.25 70 ALA A CA 1
ATOM 560 C C . ALA A 1 70 ? 3.305 -8.823 23.563 1.00 55.25 70 ALA A C 1
ATOM 562 O O . ALA A 1 70 ? 2.280 -8.960 22.901 1.00 55.25 70 ALA A O 1
ATOM 563 N N . SER A 1 71 ? 3.642 -9.573 24.614 1.00 46.72 71 SER A N 1
ATOM 564 C CA . SER A 1 71 ? 2.828 -10.575 25.307 1.00 46.72 71 SER A CA 1
ATOM 565 C C . SER A 1 71 ? 2.742 -11.966 24.661 1.00 46.72 71 SER A C 1
ATOM 567 O O . SER A 1 71 ? 1.750 -12.340 24.040 1.00 46.72 71 SER A O 1
ATOM 569 N N . ALA A 1 72 ? 3.787 -12.771 24.882 1.00 41.66 72 ALA A N 1
ATOM 570 C CA . ALA A 1 72 ? 3.553 -14.138 25.336 1.00 41.66 72 ALA A CA 1
ATOM 571 C C . ALA A 1 72 ? 3.421 -14.046 26.862 1.00 41.66 72 ALA A C 1
ATOM 573 O O . ALA A 1 72 ? 4.346 -13.580 27.531 1.00 41.66 72 ALA A O 1
ATOM 574 N N . HIS A 1 73 ? 2.220 -14.350 27.336 1.00 38.53 73 HIS A N 1
ATOM 575 C CA . HIS A 1 73 ? 1.801 -14.297 28.729 1.00 38.53 73 HIS A CA 1
ATOM 576 C C . HIS A 1 73 ? 2.293 -15.520 29.508 1.00 38.53 73 HIS A C 1
ATOM 578 O O . HIS A 1 73 ? 2.500 -16.573 28.860 1.00 38.53 73 HIS A O 1
#

Foldseek 3Di:
DVVQLVVLVVVLLQVLLCQLAPPVNPDHQDLVNQLVVSCVSRPPSPDDSVNSSVSSVVCNVVRHPPPPPDDPD

Sequence (73 aa):
FFIETIYVLCFSLILLSIDLTSPHVKNKMSKREFIRNTRRAIINGALSDELAGHLYDNIYLIGHVARSTASAH

pLDDT: mean 83.43, std 13.78, range [38.53, 95.81]

InterPro domains:
  IPR000904 Sec7 domain [PF01369] (4-59)
  IPR000904 Sec7 domain [PS50190] (4-62)
  IPR023394 Sec7, C-terminal domain superfamily [G3DSA:1.10.1000.11] (3-65)
  IPR035999 Sec7 domain superfamily [SSF48425] (4-59)